Protein AF-A0AA43RKN9-F1 (afdb_monomer_lite)

Foldseek 3Di:
DVVVVVVVVVVCCVPPVVLPQADEDPDFQDPVDFAQQDLSGAFEAQAPVVVVVLLQQKAAPNFRKDKDWPAWDAGDVGIKTWIWIGTPPDPDITIGIYHRNHPGGHPDRGPRIDGNPPPDPPPPPPPPDPPDD

Secondary structure (DSSP, 8-state):
-HHHHHHHHHHHHHH-GGG---B-STT-S-TTS-TTTBTTBPEE-SSHHHHHHHHHHEEETTEEPEEEEEEEEEETTEEEEEEEEE-TT---EEEEEEETT-SS-B-S-STT-EE-TT--TT------PPPP-

Radius of gyration: 16.45 Å; chains: 1; bounding box: 50×41×41 Å

Sequence (133 aa):
SMEEVRKLYEYDRKDHPERYWLIDSDRNTDASKPFGLSEENPVIVTTVAVAYECLNMLTKDGFPVEYERIGSMDGPNGIMDKYKVRVPFDSNEYMIYIDPYGSYNSVDAPEGFELDLFRDFDDEPGYDEKPEE

Structure (mmCIF, N/CA/C/O backbone):
data_AF-A0AA43RKN9-F1
#
_entry.id   AF-A0AA43RKN9-F1
#
loop_
_atom_site.group_PDB
_atom_site.id
_atom_site.type_symbol
_atom_site.label_atom_id
_atom_site.label_alt_id
_atom_site.label_comp_id
_atom_site.label_asym_id
_atom_site.label_entity_id
_atom_site.label_seq_id
_atom_site.pdbx_PDB_ins_code
_atom_site.Cartn_x
_atom_site.Cartn_y
_atom_site.Cartn_z
_atom_site.occupancy
_atom_site.B_iso_or_equiv
_atom_site.auth_seq_id
_atom_site.auth_comp_id
_atom_site.auth_asym_id
_atom_site.auth_atom_id
_atom_site.pdbx_PDB_model_num
ATOM 1 N N . SER A 1 1 ? 3.969 -4.858 25.449 1.00 51.38 1 SER A N 1
ATOM 2 C CA . SER A 1 1 ? 4.206 -3.445 25.070 1.00 51.38 1 SER A CA 1
ATOM 3 C C . SER A 1 1 ? 4.559 -3.374 23.586 1.00 51.38 1 SER A C 1
ATOM 5 O O . SER A 1 1 ? 4.937 -4.399 23.031 1.00 51.38 1 SER A O 1
ATOM 7 N N . MET A 1 2 ? 4.488 -2.203 22.936 1.00 40.22 2 MET A N 1
ATOM 8 C CA . MET A 1 2 ? 4.906 -2.054 21.522 1.00 40.22 2 MET A CA 1
ATOM 9 C C . MET A 1 2 ? 6.356 -2.505 21.271 1.00 40.22 2 MET A C 1
ATOM 11 O O . MET A 1 2 ? 6.699 -2.987 20.197 1.00 40.22 2 MET A O 1
ATOM 15 N N . GLU A 1 3 ? 7.205 -2.413 22.293 1.00 42.12 3 GLU A N 1
ATOM 16 C CA . GLU A 1 3 ? 8.599 -2.851 22.239 1.00 42.12 3 GLU A CA 1
ATOM 17 C C . GLU A 1 3 ? 8.749 -4.383 22.262 1.00 42.12 3 GLU A C 1
ATOM 19 O O . GLU A 1 3 ? 9.652 -4.932 21.636 1.00 42.12 3 GLU A O 1
ATOM 24 N N . GLU A 1 4 ? 7.850 -5.094 22.944 1.00 42.78 4 GLU A N 1
ATOM 25 C CA . GLU A 1 4 ? 7.795 -6.563 22.924 1.00 42.78 4 GLU A CA 1
ATOM 26 C C . GLU A 1 4 ? 7.233 -7.086 21.600 1.00 42.78 4 GLU A C 1
ATOM 28 O O . GLU A 1 4 ? 7.734 -8.077 21.078 1.00 42.78 4 GLU A O 1
ATOM 33 N N . VAL A 1 5 ? 6.258 -6.381 21.020 1.00 44.09 5 VAL A N 1
ATOM 34 C CA . VAL A 1 5 ? 5.682 -6.713 19.707 1.00 44.09 5 VAL A CA 1
ATOM 35 C C . VAL A 1 5 ? 6.735 -6.581 18.606 1.00 44.09 5 VAL A C 1
ATOM 37 O O . VAL A 1 5 ? 6.913 -7.502 17.812 1.00 44.09 5 VAL A O 1
ATOM 40 N N . ARG A 1 6 ? 7.520 -5.495 18.611 1.00 47.97 6 ARG A N 1
ATOM 41 C CA . ARG A 1 6 ? 8.643 -5.317 17.677 1.00 47.97 6 ARG A CA 1
ATOM 42 C C . ARG A 1 6 ? 9.696 -6.418 17.818 1.00 47.97 6 ARG A C 1
ATOM 44 O O . ARG A 1 6 ? 10.188 -6.917 16.814 1.00 47.97 6 ARG A O 1
ATOM 51 N N . LYS A 1 7 ? 10.006 -6.836 19.050 1.00 58.62 7 LYS A N 1
ATOM 52 C CA . LYS A 1 7 ? 10.932 -7.954 19.301 1.00 58.62 7 LYS A CA 1
ATOM 53 C C . LYS A 1 7 ? 10.393 -9.284 18.780 1.00 58.62 7 LYS A C 1
ATOM 55 O O . LYS A 1 7 ? 11.178 -10.069 18.265 1.00 58.62 7 LYS A O 1
ATOM 60 N N . LEU A 1 8 ? 9.087 -9.530 18.896 1.00 49.56 8 LEU A N 1
ATOM 61 C CA . LEU A 1 8 ? 8.444 -10.723 18.340 1.00 49.56 8 LEU A CA 1
ATOM 62 C C . LEU A 1 8 ? 8.464 -10.721 16.810 1.00 49.56 8 LEU A C 1
ATOM 64 O O . LEU A 1 8 ? 8.816 -11.735 16.226 1.00 49.56 8 LEU A O 1
ATOM 68 N N . TYR A 1 9 ? 8.180 -9.586 16.170 1.00 53.28 9 TYR A N 1
ATOM 69 C CA . TYR A 1 9 ? 8.312 -9.448 14.718 1.00 53.28 9 TYR A CA 1
ATOM 70 C C . TYR A 1 9 ? 9.761 -9.653 14.250 1.00 53.28 9 TYR A C 1
ATOM 72 O O . TYR A 1 9 ? 10.020 -10.410 13.321 1.00 53.28 9 TYR A O 1
ATOM 80 N N . GLU A 1 10 ? 10.734 -9.026 14.918 1.00 58.53 10 GLU A N 1
ATOM 81 C CA . GLU A 1 10 ? 12.157 -9.200 14.600 1.00 58.53 10 GLU A CA 1
ATOM 82 C C . GLU A 1 10 ? 12.630 -10.649 14.818 1.00 58.53 10 GLU A C 1
ATOM 84 O O . GLU A 1 10 ? 13.496 -11.126 14.080 1.00 58.53 10 GLU A O 1
ATOM 89 N N . TYR A 1 11 ? 12.058 -11.347 15.803 1.00 65.38 11 TYR A N 1
ATOM 90 C CA . TYR A 1 11 ? 12.294 -12.764 16.080 1.00 65.38 11 TYR A CA 1
ATOM 91 C C . TYR A 1 11 ? 11.691 -13.666 14.994 1.00 65.38 11 TYR A C 1
ATOM 93 O O . TYR A 1 11 ? 12.414 -14.474 14.413 1.00 65.38 11 TYR A O 1
ATOM 101 N N . ASP A 1 12 ? 10.413 -13.482 14.656 1.00 55.03 12 ASP A N 1
ATOM 102 C CA . ASP A 1 12 ? 9.712 -14.307 13.663 1.00 55.03 12 ASP A CA 1
ATOM 103 C C . ASP A 1 12 ? 10.270 -14.076 12.250 1.00 55.03 12 ASP A C 1
ATOM 105 O O . ASP A 1 12 ? 10.512 -15.027 11.514 1.00 55.03 12 ASP A O 1
ATOM 109 N N . ARG A 1 13 ? 10.645 -12.835 11.904 1.00 56.03 13 ARG A N 1
ATOM 110 C CA . ARG A 1 13 ? 11.372 -12.515 10.660 1.00 56.03 13 ARG A CA 1
ATOM 111 C C . ARG A 1 13 ? 12.713 -13.246 10.555 1.00 56.03 13 ARG A C 1
ATOM 113 O O . ARG A 1 13 ? 13.166 -13.555 9.455 1.00 56.03 13 ARG A O 1
ATOM 120 N N . LYS A 1 14 ? 13.394 -13.461 11.683 1.00 63.38 14 LYS A N 1
ATOM 121 C CA . LYS A 1 14 ? 14.714 -14.100 11.722 1.00 63.38 14 LYS A CA 1
ATOM 122 C C . LYS A 1 14 ? 14.617 -15.623 11.641 1.00 63.38 14 LYS A C 1
ATOM 124 O O . LYS A 1 14 ? 15.424 -16.225 10.934 1.00 63.38 14 LYS A O 1
ATOM 129 N N . ASP A 1 15 ? 13.678 -16.216 12.372 1.00 66.12 15 ASP A N 1
ATOM 130 C CA . ASP A 1 15 ? 13.565 -17.671 12.521 1.00 66.12 15 ASP A CA 1
ATOM 131 C C . ASP A 1 15 ? 12.586 -18.306 11.511 1.00 66.12 15 ASP A C 1
ATOM 133 O O . ASP A 1 15 ? 12.738 -19.486 11.193 1.00 66.12 15 ASP A O 1
ATOM 137 N N . HIS A 1 16 ? 11.656 -17.522 10.950 1.00 57.81 16 HIS A N 1
ATOM 138 C CA . HIS A 1 16 ? 10.680 -17.927 9.927 1.00 57.81 16 HIS A CA 1
ATOM 139 C C . HIS A 1 16 ? 10.643 -16.970 8.717 1.00 57.81 16 HIS A C 1
ATOM 141 O O . HIS A 1 16 ? 9.578 -16.464 8.343 1.00 57.81 16 HIS A O 1
ATOM 147 N N . PRO A 1 17 ? 11.790 -16.687 8.068 1.00 50.50 17 PRO A N 1
ATOM 148 C CA . PRO A 1 17 ? 11.866 -15.732 6.960 1.00 50.50 17 PRO A CA 1
ATOM 149 C C . PRO A 1 17 ? 10.977 -16.110 5.764 1.00 50.50 17 PRO A C 1
ATOM 151 O O . PRO A 1 17 ? 10.565 -15.238 5.009 1.00 50.50 17 PRO A O 1
ATOM 154 N N . GLU A 1 18 ? 10.630 -17.387 5.594 1.00 47.16 18 GLU A N 1
ATOM 155 C CA . GLU A 1 18 ? 9.697 -17.877 4.571 1.00 47.16 18 GLU A CA 1
ATOM 156 C C . GLU A 1 18 ? 8.266 -17.342 4.721 1.00 47.16 18 GLU A C 1
ATOM 158 O O . GLU A 1 18 ? 7.506 -17.340 3.751 1.00 47.16 18 GLU A O 1
ATOM 163 N N . ARG A 1 19 ? 7.898 -16.892 5.926 1.00 51.03 19 ARG A N 1
ATOM 164 C CA . ARG A 1 19 ? 6.604 -16.256 6.210 1.00 51.03 19 ARG A CA 1
ATOM 165 C C . ARG A 1 19 ? 6.595 -14.774 5.862 1.00 51.03 19 ARG A C 1
ATOM 167 O O . ARG A 1 19 ? 5.529 -14.191 5.717 1.00 51.03 19 ARG A O 1
ATOM 174 N N . TYR A 1 20 ? 7.769 -14.173 5.687 1.00 50.59 20 TYR A N 1
ATOM 175 C CA . TYR A 1 20 ? 7.924 -12.741 5.481 1.00 50.59 20 TYR A CA 1
ATOM 176 C C . TYR A 1 20 ? 8.550 -12.479 4.114 1.00 50.59 20 TYR A C 1
ATOM 178 O O . TYR A 1 20 ? 9.763 -12.466 3.933 1.00 50.59 20 TYR A O 1
ATOM 186 N N . TRP A 1 21 ? 7.686 -12.243 3.128 1.00 49.59 21 TRP A N 1
ATOM 187 C CA . TRP A 1 21 ? 8.054 -12.008 1.727 1.00 49.59 21 TRP A CA 1
ATOM 188 C C . TRP A 1 21 ? 8.515 -10.565 1.454 1.00 49.59 21 TRP A C 1
ATOM 190 O O . TRP A 1 21 ? 8.627 -10.157 0.298 1.00 49.59 21 TRP A O 1
ATOM 200 N N . LEU A 1 22 ? 8.755 -9.773 2.498 1.00 46.25 22 LEU A N 1
ATOM 201 C CA . LEU A 1 22 ? 8.878 -8.322 2.431 1.00 46.25 22 LEU A CA 1
ATOM 202 C C . LEU A 1 22 ? 10.349 -7.903 2.652 1.00 46.25 22 LEU A C 1
ATOM 204 O O . LEU A 1 22 ? 10.983 -8.278 3.638 1.00 46.25 22 LEU A O 1
ATOM 208 N N . ILE A 1 23 ? 10.903 -7.163 1.690 1.00 44.72 23 ILE A N 1
ATOM 209 C CA . ILE A 1 23 ? 12.293 -6.691 1.605 1.00 44.72 23 ILE A CA 1
ATOM 210 C C . ILE A 1 23 ? 12.359 -5.210 2.022 1.00 44.72 23 ILE A C 1
ATOM 212 O O . ILE A 1 23 ? 11.459 -4.427 1.736 1.00 44.72 23 ILE A O 1
ATOM 216 N N . ASP A 1 24 ? 13.457 -4.868 2.698 1.00 45.88 24 ASP A N 1
ATOM 217 C CA . ASP A 1 24 ? 13.796 -3.584 3.331 1.00 45.88 24 ASP A CA 1
ATOM 218 C C . ASP A 1 24 ? 13.514 -2.305 2.506 1.00 45.88 24 ASP A C 1
ATOM 220 O O . ASP A 1 24 ? 13.630 -2.285 1.276 1.00 45.88 24 ASP A O 1
ATOM 224 N N . SER A 1 25 ? 13.224 -1.221 3.231 1.00 48.66 25 SER A N 1
ATOM 225 C CA . SER A 1 25 ? 12.668 0.078 2.808 1.00 48.66 25 SER A CA 1
ATOM 226 C C . SER A 1 25 ? 13.630 1.026 2.075 1.00 48.66 25 SER A C 1
ATOM 228 O O . SER A 1 25 ? 13.248 2.124 1.670 1.00 48.66 25 SER A O 1
ATOM 230 N N . ASP A 1 26 ? 14.889 0.634 1.867 1.00 50.19 26 ASP A N 1
ATOM 231 C CA . ASP A 1 26 ? 15.945 1.481 1.275 1.00 50.19 26 ASP A CA 1
ATOM 232 C C . ASP A 1 26 ? 15.780 1.742 -0.241 1.00 50.19 26 ASP A C 1
ATOM 234 O O . ASP A 1 26 ? 16.710 2.175 -0.927 1.00 50.19 26 ASP A O 1
ATOM 238 N N . ARG A 1 27 ? 14.603 1.460 -0.805 1.00 56.66 27 ARG A N 1
ATOM 239 C CA . ARG A 1 27 ? 14.345 1.470 -2.253 1.00 56.66 27 ARG A CA 1
ATOM 240 C C . ARG A 1 27 ? 13.188 2.377 -2.682 1.00 56.66 27 ARG A C 1
ATOM 242 O O . ARG A 1 27 ? 12.668 2.217 -3.782 1.00 56.66 27 ARG A O 1
ATOM 249 N N . ASN A 1 28 ? 12.810 3.347 -1.853 1.00 63.94 28 ASN A N 1
ATOM 250 C CA . ASN A 1 28 ? 11.856 4.392 -2.237 1.00 63.94 28 ASN A CA 1
ATOM 251 C C . ASN A 1 28 ? 12.306 5.086 -3.532 1.00 63.94 28 ASN A C 1
ATOM 253 O O . ASN A 1 28 ? 13.450 5.538 -3.627 1.00 63.94 28 ASN A O 1
ATOM 257 N N . THR A 1 29 ? 11.420 5.172 -4.527 1.00 68.81 29 THR A N 1
ATOM 258 C CA . THR A 1 29 ? 11.741 5.788 -5.827 1.00 68.81 29 THR A CA 1
ATOM 259 C C . THR A 1 29 ? 12.002 7.283 -5.696 1.00 68.81 29 THR A C 1
ATOM 261 O O . THR A 1 29 ? 12.945 7.786 -6.306 1.00 68.81 29 THR A O 1
ATOM 264 N N . ASP A 1 30 ? 11.228 7.981 -4.859 1.00 81.25 30 ASP A N 1
ATOM 265 C CA . ASP A 1 30 ? 11.483 9.372 -4.478 1.00 81.25 30 ASP A CA 1
ATOM 266 C C . ASP A 1 30 ? 11.170 9.589 -2.992 1.00 81.25 30 ASP A C 1
ATOM 268 O O . ASP A 1 30 ? 10.045 9.897 -2.599 1.00 81.25 30 ASP A O 1
ATOM 272 N N . ALA A 1 31 ?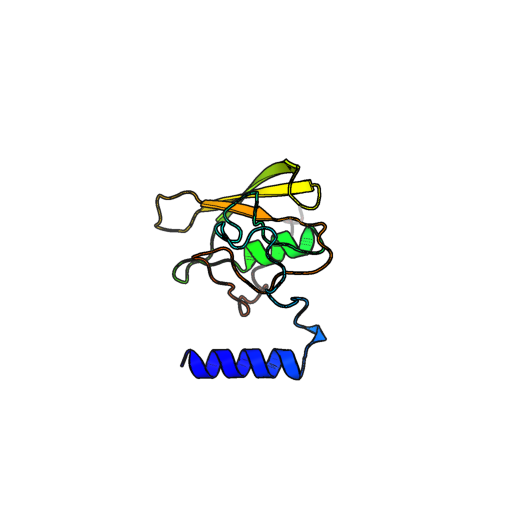 12.198 9.470 -2.150 1.00 79.25 31 ALA A N 1
ATOM 273 C CA . ALA A 1 31 ? 12.086 9.661 -0.704 1.00 79.25 31 ALA A CA 1
ATOM 274 C C . ALA A 1 31 ? 11.685 11.092 -0.279 1.00 79.25 31 ALA A C 1
ATOM 276 O O . ALA A 1 31 ? 11.429 11.319 0.902 1.00 79.25 31 ALA A O 1
ATOM 277 N N . SER A 1 32 ? 11.634 12.067 -1.199 1.00 85.25 32 SER A N 1
ATOM 278 C CA . SER A 1 32 ? 11.106 13.408 -0.906 1.00 85.25 32 SER A CA 1
ATOM 279 C C . SER A 1 32 ? 9.576 13.479 -0.940 1.00 85.25 32 SER A C 1
ATOM 281 O O . SER A 1 32 ? 8.998 14.493 -0.534 1.00 85.25 32 SER A O 1
ATOM 283 N N . LYS A 1 33 ? 8.915 12.423 -1.428 1.00 90.69 33 LYS A N 1
ATOM 284 C CA . LYS A 1 33 ? 7.463 12.348 -1.586 1.00 90.69 33 LYS A CA 1
ATOM 285 C C . LYS A 1 33 ? 6.847 11.374 -0.583 1.00 90.69 33 LYS A C 1
ATOM 287 O O . LYS A 1 33 ? 7.487 10.376 -0.247 1.00 90.69 33 LYS A O 1
ATOM 292 N N . PRO A 1 34 ? 5.595 11.618 -0.152 1.00 91.88 34 PRO A N 1
ATOM 293 C CA . PRO A 1 34 ? 4.915 10.738 0.789 1.00 91.88 34 PRO A CA 1
ATOM 294 C C . PRO A 1 34 ? 4.831 9.303 0.272 1.00 91.88 34 PRO A C 1
ATOM 296 O O . PRO A 1 34 ? 4.294 9.059 -0.814 1.00 91.88 34 PRO A O 1
ATOM 299 N N . PHE A 1 35 ? 5.376 8.363 1.041 1.00 92.38 35 PHE A N 1
ATOM 300 C CA . PHE A 1 35 ? 5.463 6.963 0.634 1.00 92.38 35 PHE A CA 1
ATOM 301 C C . PHE A 1 35 ? 4.072 6.335 0.515 1.00 92.38 35 PHE A C 1
ATOM 303 O O . PHE A 1 35 ? 3.219 6.506 1.386 1.00 9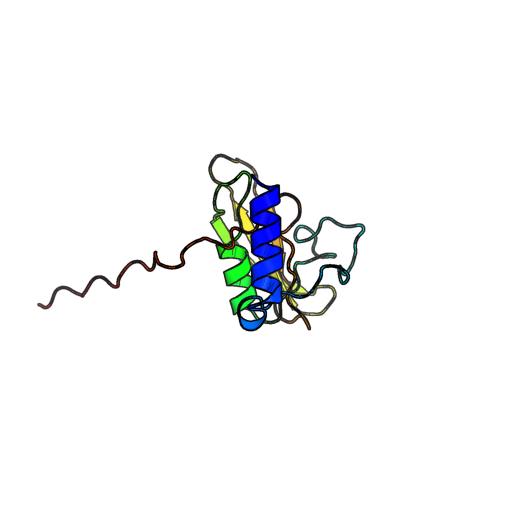2.38 35 PHE A O 1
ATOM 310 N N . GLY A 1 36 ? 3.817 5.647 -0.594 1.00 93.12 36 GLY A N 1
ATOM 311 C CA . GLY A 1 36 ? 2.535 5.033 -0.929 1.00 93.12 36 GLY A CA 1
ATOM 312 C C . GLY A 1 36 ? 1.405 6.018 -1.243 1.00 93.12 36 GLY A C 1
ATOM 313 O O . GLY A 1 36 ? 0.399 5.595 -1.801 1.00 93.12 36 GLY A O 1
ATOM 314 N N . LEU A 1 37 ? 1.554 7.315 -0.946 1.00 94.88 37 LEU A N 1
ATOM 315 C CA . LEU A 1 37 ? 0.535 8.355 -1.163 1.00 94.88 37 LEU A CA 1
ATOM 316 C C . LEU A 1 37 ? 0.850 9.291 -2.340 1.00 94.88 37 LEU A C 1
ATOM 318 O O . LEU A 1 37 ? 0.063 10.189 -2.650 1.00 94.88 37 LEU A O 1
ATOM 322 N N . SER A 1 38 ? 1.986 9.084 -3.009 1.00 94.25 38 SER A N 1
ATOM 323 C CA . SER A 1 38 ? 2.376 9.781 -4.234 1.00 94.25 38 SER A CA 1
ATOM 324 C C . SER A 1 38 ? 2.648 8.791 -5.361 1.00 94.25 38 SER A C 1
ATOM 326 O O . SER A 1 38 ? 3.235 7.734 -5.143 1.00 94.25 38 SER A O 1
ATOM 328 N N . GLU A 1 39 ? 2.296 9.180 -6.584 1.00 94.00 39 GLU A N 1
ATOM 329 C CA . GLU A 1 39 ? 2.633 8.444 -7.807 1.00 94.00 39 GLU A CA 1
ATOM 330 C C . GLU A 1 39 ? 4.152 8.317 -8.024 1.00 94.00 39 GLU A C 1
ATOM 332 O O . GLU A 1 39 ? 4.623 7.366 -8.638 1.00 94.00 39 GLU A O 1
ATOM 337 N N . GLU A 1 40 ? 4.930 9.258 -7.487 1.00 92.81 40 GLU A N 1
ATOM 338 C CA . GLU A 1 40 ? 6.396 9.286 -7.578 1.00 92.81 40 GLU A CA 1
ATOM 339 C C . GLU A 1 40 ? 7.069 8.380 -6.528 1.00 92.81 40 GLU A C 1
ATOM 341 O O . GLU A 1 40 ? 8.245 8.036 -6.660 1.00 92.81 40 GLU A O 1
ATOM 346 N N . ASN A 1 41 ? 6.330 7.974 -5.490 1.00 92.75 41 ASN A N 1
ATOM 347 C CA . ASN A 1 41 ? 6.828 7.122 -4.411 1.00 92.75 41 ASN A CA 1
ATOM 348 C C . ASN A 1 41 ? 5.791 6.051 -4.021 1.00 92.75 41 ASN A C 1
ATOM 350 O O . ASN A 1 41 ? 5.289 6.077 -2.895 1.00 92.75 41 ASN A O 1
ATOM 354 N N . PRO A 1 42 ? 5.409 5.151 -4.952 1.00 94.25 42 PRO A N 1
ATOM 355 C CA . PRO A 1 42 ? 4.396 4.134 -4.701 1.00 94.25 42 PRO A CA 1
ATOM 356 C C . PRO A 1 42 ? 4.916 3.037 -3.766 1.00 94.25 42 PRO A C 1
ATOM 358 O O . PRO A 1 42 ? 6.121 2.845 -3.597 1.00 94.25 42 PRO A O 1
ATOM 361 N N . VAL A 1 43 ? 3.995 2.248 -3.216 1.00 92.50 43 VAL A N 1
ATOM 362 C CA . VAL A 1 43 ? 4.346 0.970 -2.588 1.00 92.50 43 VAL A CA 1
ATOM 363 C C . VAL A 1 43 ? 4.769 0.002 -3.684 1.00 92.50 43 VAL A C 1
ATOM 365 O O . VAL A 1 43 ? 4.024 -0.220 -4.632 1.00 92.50 43 VAL A O 1
ATOM 368 N N . ILE A 1 44 ? 5.950 -0.591 -3.563 1.00 90.19 44 ILE A N 1
ATOM 369 C CA . ILE A 1 44 ? 6.470 -1.520 -4.570 1.00 90.19 44 ILE A CA 1
ATOM 370 C C . ILE A 1 44 ? 6.239 -2.950 -4.089 1.00 90.19 44 ILE A C 1
ATOM 372 O O . ILE A 1 44 ? 6.654 -3.306 -2.988 1.00 90.19 44 ILE A O 1
ATOM 376 N N . VAL A 1 45 ? 5.567 -3.763 -4.903 1.00 88.81 45 VAL A N 1
ATOM 377 C CA . VAL A 1 45 ? 5.342 -5.194 -4.674 1.00 88.81 45 VAL A CA 1
ATOM 378 C C . VAL A 1 45 ? 5.551 -5.991 -5.958 1.00 88.81 45 VAL A C 1
ATOM 380 O O . VAL A 1 45 ? 5.529 -5.463 -7.061 1.00 88.81 45 VAL A O 1
ATOM 383 N N . THR A 1 46 ? 5.782 -7.287 -5.815 1.00 86.12 46 THR A N 1
ATOM 384 C CA . THR A 1 46 ? 6.187 -8.187 -6.906 1.00 86.12 46 THR A CA 1
ATOM 385 C C . THR A 1 46 ? 5.019 -8.749 -7.704 1.00 86.12 46 THR A C 1
ATOM 387 O O . THR A 1 46 ? 5.224 -9.255 -8.808 1.00 86.12 46 THR A O 1
ATOM 390 N N . THR A 1 47 ? 3.807 -8.718 -7.141 1.00 85.69 47 THR A N 1
ATOM 391 C CA . THR A 1 47 ? 2.606 -9.220 -7.811 1.00 85.69 47 THR A CA 1
ATOM 392 C C . THR A 1 47 ? 1.362 -8.427 -7.423 1.00 85.69 47 THR A C 1
ATOM 394 O O . THR A 1 47 ? 1.268 -7.857 -6.336 1.00 85.69 47 THR A O 1
ATOM 397 N N . VAL A 1 48 ? 0.344 -8.491 -8.283 1.00 89.56 48 VAL A N 1
ATOM 398 C CA . VAL A 1 48 ? -0.996 -7.950 -8.004 1.00 89.56 48 VAL A CA 1
ATOM 399 C C . VAL A 1 48 ? -1.633 -8.608 -6.771 1.00 89.56 48 VAL A C 1
ATOM 401 O O . VAL A 1 48 ? -2.324 -7.937 -6.015 1.00 89.56 48 VAL A O 1
ATOM 404 N N . ALA A 1 49 ? -1.381 -9.898 -6.526 1.00 87.00 49 ALA A N 1
ATOM 405 C CA . ALA A 1 49 ? -1.892 -10.582 -5.336 1.00 87.00 49 ALA A CA 1
ATOM 406 C C . ALA A 1 49 ? -1.324 -9.968 -4.046 1.00 87.00 49 ALA A C 1
ATOM 408 O O . ALA A 1 49 ? -2.085 -9.614 -3.151 1.00 87.00 49 ALA A O 1
ATOM 409 N N . VAL A 1 50 ? -0.009 -9.728 -4.005 1.00 85.75 50 VAL A N 1
ATOM 410 C CA . VAL A 1 50 ? 0.655 -9.084 -2.858 1.00 85.75 50 VAL A CA 1
ATOM 411 C C . VAL A 1 50 ? 0.174 -7.639 -2.670 1.00 85.75 50 VAL A C 1
ATOM 413 O O . VAL A 1 50 ? 0.078 -7.161 -1.542 1.00 85.75 50 VAL A O 1
ATOM 416 N N . ALA A 1 51 ? -0.191 -6.939 -3.750 1.00 89.56 51 ALA A N 1
ATOM 417 C CA . ALA A 1 51 ? -0.812 -5.617 -3.642 1.00 89.56 51 ALA A CA 1
ATOM 418 C C . ALA A 1 51 ? -2.142 -5.674 -2.870 1.00 89.56 51 ALA A C 1
ATOM 420 O O . ALA A 1 51 ? -2.377 -4.845 -1.992 1.00 89.56 51 ALA A O 1
ATOM 421 N N . TYR A 1 52 ? -2.989 -6.666 -3.160 1.00 89.75 52 TYR A N 1
ATOM 422 C CA . TYR A 1 52 ? -4.245 -6.865 -2.433 1.00 89.75 52 TYR A CA 1
ATOM 423 C C . TYR A 1 52 ? -4.027 -7.317 -0.990 1.00 89.75 52 TYR A C 1
ATOM 425 O O . TYR A 1 52 ? -4.715 -6.826 -0.100 1.00 89.75 52 TYR A O 1
ATOM 433 N N . GLU A 1 53 ? -3.057 -8.194 -0.732 1.00 88.06 53 GLU A N 1
ATOM 434 C CA . GLU A 1 53 ? -2.685 -8.584 0.634 1.00 88.06 53 GLU A CA 1
ATOM 435 C C . GLU A 1 53 ? -2.249 -7.367 1.460 1.00 88.06 53 GLU A C 1
ATOM 437 O O . GLU A 1 53 ? -2.743 -7.171 2.569 1.00 88.06 53 GLU A O 1
ATOM 442 N N . CYS A 1 54 ? -1.403 -6.498 0.896 1.00 88.19 54 CYS A N 1
ATOM 443 C CA . CYS A 1 54 ? -0.985 -5.247 1.532 1.00 88.19 54 CYS A CA 1
ATOM 444 C C . CYS A 1 54 ? -2.185 -4.357 1.888 1.00 88.19 54 CYS A C 1
ATOM 446 O O . CYS A 1 54 ? -2.299 -3.895 3.021 1.00 88.19 54 CYS A O 1
ATOM 448 N N . LEU A 1 55 ? -3.122 -4.173 0.953 1.00 91.44 55 LEU A N 1
ATOM 449 C CA . LEU A 1 55 ? -4.338 -3.388 1.187 1.00 91.44 55 LEU A CA 1
ATOM 450 C C . LEU A 1 55 ? -5.264 -4.021 2.240 1.00 91.44 55 LEU A C 1
ATOM 452 O O . LEU A 1 55 ? -5.860 -3.298 3.032 1.00 91.44 55 LEU A O 1
ATOM 456 N N . ASN A 1 56 ? -5.366 -5.352 2.284 1.00 89.75 56 ASN A N 1
ATOM 457 C CA . ASN A 1 56 ? -6.186 -6.080 3.262 1.00 89.75 56 ASN A CA 1
ATOM 458 C C . ASN A 1 56 ? -5.627 -6.005 4.691 1.00 89.75 56 ASN A C 1
ATOM 460 O O . ASN A 1 56 ? -6.398 -6.008 5.657 1.00 89.75 56 ASN A O 1
ATOM 464 N N . MET A 1 57 ? -4.301 -5.932 4.822 1.00 88.44 57 MET A N 1
ATOM 465 C CA . MET A 1 57 ? -3.609 -5.725 6.097 1.00 88.44 57 MET A CA 1
ATOM 466 C C . MET A 1 57 ? -3.574 -4.252 6.512 1.00 88.44 57 MET A C 1
ATOM 468 O O . MET A 1 57 ? -3.166 -3.940 7.629 1.00 88.44 57 MET A O 1
ATOM 472 N N . LEU A 1 58 ? -3.964 -3.329 5.631 1.00 90.56 58 LEU A N 1
ATOM 473 C CA . LEU A 1 58 ? -3.811 -1.912 5.898 1.00 90.56 58 LEU A CA 1
ATOM 474 C C . LEU A 1 58 ? -4.825 -1.430 6.938 1.00 90.56 58 LEU A C 1
ATOM 476 O O . LEU A 1 58 ? -6.037 -1.636 6.827 1.00 90.56 58 LEU A O 1
ATOM 480 N N . THR A 1 59 ? -4.310 -0.723 7.934 1.00 90.38 59 THR A N 1
ATOM 481 C CA . THR A 1 59 ? -5.093 -0.069 8.975 1.00 90.38 59 THR A CA 1
ATOM 482 C C . THR A 1 59 ? -4.681 1.392 9.107 1.00 90.38 59 THR A C 1
ATOM 484 O O . THR A 1 59 ? -3.584 1.796 8.712 1.00 90.38 59 THR A O 1
ATOM 487 N N . LYS A 1 60 ? -5.572 2.209 9.658 1.00 88.31 60 LYS A N 1
ATOM 488 C CA . LYS A 1 60 ? -5.272 3.575 10.083 1.00 88.31 60 LYS A CA 1
ATOM 489 C C . LYS A 1 60 ? -5.897 3.807 11.446 1.00 88.31 60 LYS A C 1
ATOM 491 O O . LYS A 1 60 ? -7.065 3.478 11.643 1.00 88.31 60 LYS A O 1
ATOM 496 N N . ASP A 1 61 ? -5.114 4.334 12.383 1.00 85.62 61 ASP A N 1
ATOM 497 C CA . ASP A 1 61 ? -5.541 4.555 13.769 1.00 85.62 61 ASP A CA 1
ATOM 498 C C . ASP A 1 61 ? -6.115 3.277 14.430 1.00 85.62 61 ASP A C 1
ATOM 500 O O . ASP A 1 61 ? -7.019 3.339 15.263 1.00 85.62 61 ASP A O 1
ATOM 504 N N . GLY A 1 62 ? -5.602 2.104 14.032 1.00 82.62 62 GLY A N 1
ATOM 505 C CA . GLY A 1 62 ? -6.057 0.788 14.494 1.00 82.62 62 GLY A CA 1
ATOM 506 C C . GLY A 1 62 ? -7.343 0.262 13.843 1.00 82.62 62 GLY A C 1
ATOM 507 O O . GLY A 1 62 ? -7.826 -0.795 14.244 1.00 82.62 62 GLY A O 1
ATOM 508 N N . PHE A 1 63 ? -7.908 0.961 12.853 1.00 85.00 63 PHE A N 1
ATOM 509 C CA . PHE A 1 63 ? -9.100 0.520 12.126 1.00 85.00 63 PHE A CA 1
ATOM 510 C C . PHE A 1 63 ? -8.746 0.007 10.725 1.00 85.00 63 PHE A C 1
ATOM 512 O O . PHE A 1 63 ? -7.984 0.671 10.016 1.00 85.00 63 PHE A O 1
ATOM 519 N N . PRO A 1 64 ? -9.308 -1.137 10.289 1.00 89.50 64 PRO A N 1
ATOM 520 C CA . PRO A 1 64 ? -9.114 -1.638 8.936 1.00 89.50 64 PRO A CA 1
ATOM 521 C C . PRO A 1 64 ? -9.717 -0.678 7.918 1.00 89.50 64 PRO A C 1
ATOM 523 O O . PRO A 1 64 ? -10.767 -0.072 8.151 1.00 89.50 64 PRO A O 1
ATOM 526 N N . VAL A 1 65 ? -9.042 -0.548 6.783 1.00 90.69 65 VAL A N 1
ATOM 527 C CA . VAL A 1 65 ? -9.480 0.338 5.708 1.00 90.69 65 VAL A CA 1
ATOM 528 C C . VAL A 1 65 ? -10.387 -0.389 4.719 1.00 90.69 65 VAL A C 1
ATOM 530 O O . VAL A 1 65 ? -10.295 -1.601 4.529 1.00 90.69 65 VAL A O 1
ATOM 533 N N . GLU A 1 66 ? -11.226 0.373 4.029 1.00 94.19 66 GLU A N 1
ATOM 534 C CA . GLU A 1 66 ? -11.887 -0.060 2.801 1.00 94.19 66 GLU A CA 1
ATOM 535 C C . GLU A 1 66 ? -11.142 0.519 1.602 1.00 94.19 66 GLU A C 1
ATOM 537 O O . GLU A 1 66 ? -10.669 1.658 1.648 1.00 94.19 66 GLU A O 1
ATOM 542 N N . TYR A 1 67 ? -11.062 -0.226 0.501 1.00 95.94 67 TYR A N 1
ATOM 543 C CA . TYR A 1 67 ? -10.389 0.252 -0.700 1.00 95.94 67 TYR A CA 1
ATOM 544 C C . TYR A 1 67 ? -11.137 -0.095 -1.986 1.00 95.94 67 TYR A C 1
ATOM 546 O O . TYR A 1 67 ? -11.818 -1.110 -2.103 1.00 95.94 67 TYR A O 1
ATOM 554 N N . GLU A 1 68 ? -10.976 0.769 -2.983 1.00 96.56 68 GLU A N 1
ATOM 555 C CA . GLU A 1 68 ? -11.540 0.632 -4.320 1.00 96.56 68 GLU A CA 1
ATOM 556 C C . GLU A 1 68 ? -10.446 0.916 -5.350 1.00 96.56 68 GLU A C 1
ATOM 558 O O . GLU A 1 68 ? -9.810 1.975 -5.329 1.00 96.56 68 GLU A O 1
ATOM 563 N N . ARG A 1 69 ? -10.218 -0.016 -6.278 1.00 96.88 69 ARG A N 1
ATOM 564 C CA . ARG A 1 69 ? -9.267 0.194 -7.373 1.00 96.88 69 ARG A CA 1
ATOM 565 C C . ARG A 1 69 ? -9.864 1.151 -8.400 1.00 96.88 69 ARG A C 1
ATOM 567 O O . ARG A 1 69 ? -10.860 0.834 -9.041 1.00 96.88 69 ARG A O 1
ATOM 574 N N . ILE A 1 70 ? -9.211 2.290 -8.597 1.00 97.25 70 ILE A N 1
ATOM 575 C CA . ILE A 1 70 ? -9.643 3.331 -9.538 1.00 97.25 70 ILE A CA 1
ATOM 576 C C . ILE A 1 70 ? -9.147 3.039 -10.958 1.00 9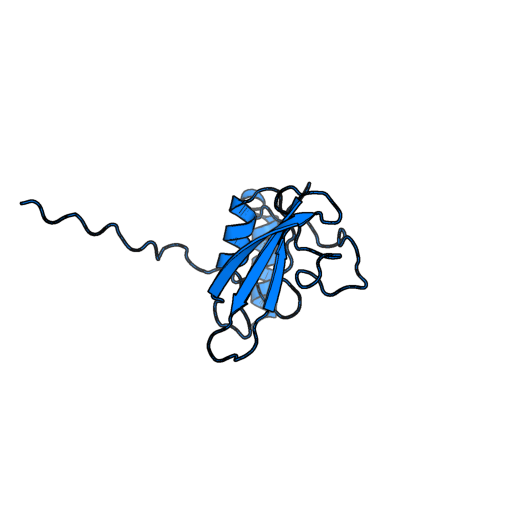7.25 70 ILE A C 1
ATOM 578 O O . ILE A 1 70 ? -9.827 3.356 -11.932 1.00 97.25 70 ILE A O 1
ATOM 582 N N . GLY A 1 71 ? -7.975 2.418 -11.093 1.00 95.69 71 GLY A N 1
ATOM 583 C CA . GLY A 1 71 ? -7.411 2.058 -12.390 1.00 95.69 71 GLY A CA 1
ATOM 584 C C . GLY A 1 71 ? -5.906 1.841 -12.334 1.00 95.69 71 GLY A C 1
ATOM 585 O O . GLY A 1 71 ? -5.320 1.795 -11.254 1.00 95.69 71 GLY A O 1
ATOM 586 N N . SER A 1 72 ? -5.307 1.734 -13.516 1.00 96.62 72 SER A N 1
ATOM 587 C CA . SER A 1 72 ? -3.856 1.673 -13.703 1.00 96.62 72 SER A CA 1
ATOM 588 C C . SER A 1 72 ? -3.354 2.916 -14.421 1.00 96.62 72 SER A C 1
ATOM 590 O O . SER A 1 72 ? -4.091 3.525 -15.200 1.00 96.62 72 SER A O 1
ATOM 592 N N . MET A 1 73 ? -2.094 3.261 -14.192 1.00 95.75 73 MET A N 1
ATOM 593 C CA . MET A 1 73 ? -1.403 4.369 -14.842 1.00 95.75 73 MET A CA 1
ATOM 594 C C . MET A 1 73 ? 0.094 4.084 -14.981 1.00 95.75 73 MET A C 1
ATOM 596 O O . MET A 1 73 ? 0.614 3.154 -14.367 1.00 95.75 73 MET A O 1
ATOM 600 N N . ASP A 1 74 ? 0.784 4.892 -15.782 1.00 94.56 74 ASP A N 1
ATOM 601 C CA . ASP A 1 74 ? 2.243 4.865 -15.860 1.00 94.56 74 ASP A CA 1
ATOM 602 C C . ASP A 1 74 ? 2.851 5.462 -14.585 1.00 94.56 74 ASP A C 1
ATOM 604 O O . ASP A 1 74 ? 2.442 6.534 -14.137 1.00 94.56 74 ASP A O 1
ATOM 608 N N . GLY A 1 75 ? 3.832 4.768 -14.017 1.00 88.88 75 GLY A N 1
ATOM 609 C CA . GLY A 1 75 ? 4.584 5.156 -12.831 1.00 88.88 75 GLY A CA 1
ATOM 610 C C . GLY A 1 75 ? 6.096 4.976 -12.999 1.00 88.88 75 GLY A C 1
ATOM 611 O O . GLY A 1 75 ? 6.570 4.598 -14.074 1.00 88.88 75 GLY A O 1
ATOM 612 N N . PRO A 1 76 ? 6.880 5.237 -11.938 1.00 86.00 76 PRO A N 1
ATOM 613 C CA . PRO A 1 76 ? 8.342 5.309 -12.010 1.00 86.00 76 PRO A CA 1
ATOM 614 C C . PRO A 1 76 ? 9.032 4.037 -12.524 1.00 86.00 76 PRO A C 1
ATOM 616 O O . PRO A 1 76 ? 10.061 4.133 -13.191 1.00 86.00 76 PRO A O 1
ATOM 619 N N . ASN A 1 77 ? 8.464 2.858 -12.251 1.00 83.44 77 ASN A N 1
ATOM 620 C CA . ASN A 1 77 ? 9.041 1.568 -12.654 1.00 83.44 77 ASN A CA 1
ATOM 621 C C . ASN A 1 77 ? 8.196 0.813 -13.696 1.00 83.44 77 ASN A C 1
ATOM 623 O O . ASN A 1 77 ? 8.479 -0.348 -13.989 1.00 83.44 77 ASN A O 1
ATOM 627 N N . GLY A 1 78 ? 7.165 1.445 -14.262 1.00 88.56 78 GLY A N 1
ATOM 628 C CA . GLY A 1 78 ? 6.219 0.797 -15.170 1.00 88.56 78 GLY A CA 1
ATOM 629 C C . GLY A 1 78 ? 4.772 1.044 -14.763 1.00 88.56 78 GLY A C 1
ATOM 630 O O . GLY A 1 78 ? 4.450 2.090 -14.210 1.00 88.56 78 GLY A O 1
ATOM 631 N N . ILE A 1 79 ? 3.888 0.096 -15.067 1.00 93.44 79 ILE A N 1
ATOM 632 C CA . ILE A 1 79 ? 2.466 0.220 -14.735 1.00 93.44 79 ILE A CA 1
ATOM 633 C C . ILE A 1 79 ? 2.276 0.115 -13.224 1.00 93.44 79 ILE A C 1
ATOM 635 O O . ILE A 1 79 ? 2.690 -0.868 -12.619 1.00 93.44 79 ILE A O 1
ATOM 639 N N . MET A 1 80 ? 1.576 1.085 -12.645 1.00 94.88 80 MET A N 1
ATOM 640 C CA . MET A 1 80 ? 1.118 1.051 -11.261 1.00 94.88 80 MET A CA 1
ATOM 641 C C . MET A 1 80 ? -0.399 1.155 -11.183 1.00 94.88 80 MET A C 1
ATOM 643 O O . MET A 1 80 ? -1.063 1.673 -12.084 1.00 94.88 80 MET A O 1
ATOM 647 N N . ASP A 1 81 ? -0.940 0.695 -10.068 1.00 97.12 81 ASP A N 1
ATOM 648 C CA . ASP A 1 81 ? -2.351 0.751 -9.747 1.00 97.12 81 ASP A CA 1
ATOM 649 C C . ASP A 1 81 ? -2.638 1.836 -8.715 1.00 97.12 81 ASP A C 1
ATOM 651 O O . ASP A 1 81 ? -1.865 2.084 -7.787 1.00 97.12 81 ASP A O 1
ATOM 655 N N . LYS A 1 82 ? -3.796 2.472 -8.882 1.00 97.69 82 LYS A N 1
ATOM 656 C CA . LYS A 1 82 ? -4.297 3.519 -8.002 1.00 97.69 82 LYS A CA 1
ATOM 657 C C . LYS A 1 82 ? -5.523 3.029 -7.253 1.00 97.69 82 LYS A C 1
ATOM 659 O O . LYS A 1 82 ? -6.512 2.612 -7.864 1.00 97.69 82 LYS A O 1
ATOM 664 N N . TYR A 1 83 ? -5.480 3.168 -5.938 1.00 97.94 83 TYR A N 1
ATOM 665 C CA . TYR A 1 83 ? -6.539 2.776 -5.024 1.00 97.94 83 TYR A CA 1
ATOM 666 C C . TYR A 1 83 ? -7.045 3.994 -4.276 1.00 97.94 83 TYR A C 1
ATOM 668 O O . TYR A 1 83 ? -6.271 4.809 -3.778 1.00 97.94 83 TYR A O 1
ATOM 676 N N . LYS A 1 84 ? -8.362 4.112 -4.187 1.00 97.81 84 LYS A N 1
ATOM 677 C CA . LYS A 1 84 ? -9.009 5.007 -3.245 1.00 97.81 84 LYS A CA 1
ATOM 678 C C . LYS A 1 84 ? -9.221 4.240 -1.951 1.00 97.81 84 LYS A C 1
ATOM 680 O O . LYS A 1 84 ? -9.812 3.167 -1.986 1.00 97.81 84 LYS A O 1
ATOM 685 N N . VAL A 1 85 ? -8.771 4.800 -0.838 1.00 96.56 85 VAL A N 1
ATOM 686 C CA . VAL A 1 85 ? -8.832 4.186 0.487 1.00 96.56 85 VAL A CA 1
ATOM 687 C C . VAL A 1 85 ? -9.653 5.056 1.428 1.00 96.56 85 VAL A C 1
ATOM 689 O O . VAL A 1 85 ? -9.498 6.280 1.456 1.00 96.56 85 VAL A O 1
ATOM 692 N N . ARG A 1 86 ? -10.550 4.417 2.176 1.00 94.31 86 ARG A N 1
ATOM 693 C CA . ARG A 1 86 ? -11.450 5.036 3.150 1.00 94.31 86 ARG A CA 1
ATOM 694 C C . ARG A 1 86 ? -11.244 4.383 4.504 1.00 94.31 86 ARG A C 1
ATOM 696 O O . ARG A 1 86 ? -11.085 3.169 4.597 1.00 94.31 86 ARG A O 1
ATOM 703 N N . VAL A 1 87 ? -11.256 5.197 5.546 1.00 89.56 87 VAL A N 1
ATOM 704 C CA . VAL A 1 87 ? -11.064 4.745 6.923 1.00 89.56 87 VAL A CA 1
ATOM 705 C C . VAL A 1 87 ? -12.389 4.940 7.652 1.00 89.56 87 VAL A C 1
ATOM 707 O O . VAL A 1 87 ? -12.988 6.012 7.528 1.00 89.56 87 VAL A O 1
ATOM 710 N N . PRO A 1 88 ? -12.885 3.939 8.396 1.00 82.69 88 PRO A N 1
ATOM 711 C CA . PRO A 1 88 ? -14.086 4.102 9.199 1.00 82.69 88 PRO A CA 1
ATOM 712 C C . PRO A 1 88 ? -13.974 5.329 10.111 1.00 82.69 88 PRO A C 1
ATOM 714 O O . PRO A 1 88 ? -12.952 5.537 10.756 1.00 82.69 88 PRO A O 1
ATOM 717 N N . PHE A 1 89 ? -15.036 6.134 10.178 1.00 81.94 89 PHE A N 1
ATOM 718 C CA . PHE A 1 89 ? -15.108 7.359 10.993 1.00 81.94 89 PHE A CA 1
ATOM 719 C C . PHE A 1 89 ? -14.186 8.512 10.561 1.00 81.94 89 PHE A C 1
ATOM 721 O O . PHE A 1 89 ? -14.234 9.574 11.184 1.00 81.94 89 PHE A O 1
ATOM 728 N N . ASP A 1 90 ? -13.436 8.357 9.468 1.00 84.25 90 ASP A N 1
ATOM 729 C CA . ASP A 1 90 ? -12.742 9.449 8.796 1.00 84.25 90 ASP A CA 1
ATOM 730 C C . ASP A 1 90 ? -13.527 9.887 7.549 1.00 84.25 90 ASP A C 1
ATOM 732 O O . ASP A 1 90 ? -13.918 9.081 6.707 1.00 84.25 90 ASP A O 1
ATOM 736 N N . SER A 1 91 ? -13.775 11.190 7.423 1.00 85.50 91 SER A N 1
ATOM 737 C CA . SER A 1 91 ? -14.385 11.772 6.223 1.00 85.50 91 SER A CA 1
ATOM 738 C C . SER A 1 91 ? -13.403 11.936 5.059 1.00 85.50 91 SER A C 1
ATOM 740 O O . SER A 1 91 ? -13.822 12.291 3.955 1.00 85.50 91 SER A O 1
ATOM 742 N N . ASN A 1 92 ? -12.106 11.753 5.303 1.00 89.00 92 ASN A N 1
ATOM 743 C CA . ASN A 1 92 ? -11.071 11.889 4.291 1.00 89.00 92 ASN A CA 1
ATOM 744 C C . ASN A 1 92 ? -11.029 10.666 3.368 1.00 89.00 92 ASN A C 1
ATOM 746 O O . ASN A 1 92 ? -11.172 9.521 3.793 1.00 89.00 92 ASN A O 1
ATOM 750 N N . GLU A 1 93 ? -10.766 10.922 2.087 1.00 91.81 93 GLU A N 1
ATOM 751 C CA . GLU A 1 93 ? -10.393 9.884 1.129 1.00 91.81 93 GLU A CA 1
ATOM 752 C C . GLU A 1 93 ? -8.885 9.965 0.878 1.00 91.81 93 GLU A C 1
ATOM 754 O O . GLU A 1 93 ? -8.346 11.038 0.593 1.00 91.81 93 GLU A O 1
ATOM 759 N N . TYR A 1 94 ? -8.213 8.820 0.946 1.00 95.19 94 TYR A N 1
ATOM 760 C CA . TYR A 1 94 ? -6.788 8.687 0.669 1.00 95.19 94 TYR A CA 1
ATOM 761 C C . TYR A 1 94 ? -6.578 8.032 -0.692 1.00 95.19 94 TYR A C 1
ATOM 763 O O . TYR A 1 94 ? -7.384 7.214 -1.136 1.00 95.19 94 TYR A O 1
ATOM 771 N N . MET A 1 95 ? -5.494 8.393 -1.371 1.00 97.50 95 MET A N 1
ATOM 772 C CA . MET A 1 95 ? -5.089 7.749 -2.619 1.00 97.50 95 MET A CA 1
ATOM 773 C C . MET A 1 95 ? -3.806 6.983 -2.358 1.00 97.50 95 MET A C 1
ATOM 775 O O . MET A 1 95 ? -2.813 7.591 -1.970 1.00 97.50 95 MET A O 1
ATOM 779 N N . ILE A 1 96 ? -3.848 5.672 -2.574 1.00 97.00 96 ILE A N 1
ATOM 780 C CA . ILE A 1 96 ? -2.693 4.793 -2.440 1.00 97.00 96 ILE A CA 1
ATOM 781 C C . ILE A 1 96 ? -2.258 4.334 -3.826 1.00 97.00 96 ILE A C 1
ATOM 783 O O . ILE A 1 96 ? -3.083 3.914 -4.641 1.00 97.00 96 ILE A O 1
ATOM 787 N N . TYR A 1 97 ? -0.962 4.436 -4.086 1.00 97.00 97 TYR A N 1
ATOM 788 C CA . TYR A 1 97 ? -0.329 4.024 -5.332 1.00 97.00 97 TYR A CA 1
ATOM 789 C C . TYR A 1 97 ? 0.512 2.787 -5.058 1.00 97.00 97 TYR A C 1
ATOM 791 O O . TYR A 1 97 ? 1.348 2.795 -4.152 1.00 97.00 97 TYR A O 1
ATOM 799 N N . ILE A 1 98 ? 0.282 1.726 -5.827 1.00 95.44 98 ILE A N 1
ATOM 800 C CA . ILE A 1 98 ? 1.019 0.469 -5.699 1.00 95.44 98 ILE A CA 1
ATOM 801 C C . ILE A 1 98 ? 1.548 0.078 -7.069 1.00 95.44 98 ILE A C 1
ATOM 803 O O . ILE A 1 98 ? 0.775 -0.039 -8.013 1.00 95.44 98 ILE A O 1
ATOM 807 N N . ASP A 1 99 ? 2.847 -0.149 -7.172 1.00 94.50 99 ASP A N 1
ATOM 808 C CA . ASP A 1 99 ? 3.495 -0.798 -8.306 1.00 94.50 99 ASP A CA 1
ATOM 809 C C . ASP A 1 99 ? 3.490 -2.315 -8.060 1.00 94.50 99 ASP A C 1
ATOM 811 O O . ASP A 1 99 ? 4.242 -2.782 -7.202 1.00 94.50 99 ASP A O 1
ATOM 815 N N . PRO A 1 100 ? 2.639 -3.096 -8.757 1.00 91.56 100 PRO A N 1
ATOM 816 C CA . PRO A 1 100 ? 2.503 -4.523 -8.515 1.00 91.56 100 PRO A CA 1
ATOM 817 C C . PRO A 1 100 ? 3.479 -5.376 -9.335 1.00 91.56 100 PRO A C 1
ATOM 819 O O . PRO A 1 100 ? 3.337 -6.600 -9.356 1.00 91.56 100 PRO A O 1
ATOM 822 N N . TYR A 1 101 ? 4.428 -4.753 -10.039 1.00 88.88 101 TYR A N 1
ATOM 823 C CA . TYR A 1 101 ? 5.403 -5.422 -10.905 1.00 88.88 101 TYR A CA 1
ATOM 824 C C . TYR A 1 101 ? 6.847 -5.077 -10.522 1.00 88.88 101 TYR A C 1
ATOM 826 O O . TYR A 1 101 ? 7.776 -5.207 -11.324 1.00 88.88 101 TYR A O 1
ATOM 834 N N . GLY A 1 102 ? 7.033 -4.659 -9.274 1.00 84.88 102 GLY A N 1
ATOM 835 C CA . GLY A 1 102 ? 8.316 -4.372 -8.672 1.00 84.88 102 GLY A CA 1
ATOM 836 C C . GLY A 1 102 ? 9.243 -5.581 -8.597 1.00 84.88 102 GLY A C 1
ATOM 837 O O . GLY A 1 102 ? 8.840 -6.741 -8.647 1.00 84.88 102 GLY A O 1
ATOM 838 N N . SER A 1 103 ? 10.532 -5.307 -8.398 1.00 82.38 103 SER A N 1
ATOM 839 C CA . SER A 1 103 ? 11.548 -6.352 -8.190 1.00 82.38 103 SER A CA 1
ATOM 840 C C . SER A 1 103 ? 11.643 -6.849 -6.738 1.00 82.38 103 SER A C 1
ATOM 842 O O . SER A 1 103 ? 12.484 -7.695 -6.433 1.00 82.38 103 SER A O 1
ATOM 844 N N . TYR A 1 104 ? 10.829 -6.302 -5.831 1.00 80.62 104 TYR A N 1
ATOM 845 C CA . TYR A 1 104 ? 10.796 -6.622 -4.403 1.00 80.62 104 TYR A CA 1
ATOM 846 C C . TYR A 1 104 ? 9.437 -6.226 -3.795 1.00 80.62 104 TYR A C 1
ATOM 848 O O . TYR A 1 104 ? 8.665 -5.527 -4.446 1.00 80.62 104 TYR A O 1
ATOM 856 N N . ASN A 1 105 ? 9.144 -6.678 -2.571 1.00 81.06 105 ASN A N 1
ATOM 857 C CA . ASN A 1 105 ? 7.957 -6.255 -1.820 1.00 81.06 105 ASN A CA 1
ATOM 858 C C . ASN A 1 105 ? 8.360 -5.306 -0.692 1.00 81.06 105 ASN A C 1
ATOM 860 O O . ASN A 1 105 ? 9.232 -5.665 0.090 1.00 81.06 105 ASN A O 1
ATOM 864 N N . SER A 1 106 ? 7.735 -4.137 -0.592 1.00 82.56 106 SER A N 1
ATOM 865 C CA . SER A 1 106 ? 7.943 -3.200 0.514 1.00 82.56 106 SER A CA 1
ATOM 866 C C . SER A 1 106 ? 7.392 -3.756 1.827 1.00 82.56 106 SER A C 1
ATOM 868 O O . SER A 1 106 ? 6.281 -4.278 1.851 1.00 82.56 106 SER A O 1
ATOM 870 N N . VAL A 1 107 ? 8.151 -3.602 2.915 1.00 73.50 107 VAL A N 1
ATOM 871 C CA . VAL A 1 107 ? 7.726 -3.907 4.299 1.00 73.50 107 VAL A CA 1
ATOM 872 C C . VAL A 1 107 ? 6.912 -2.789 4.950 1.00 73.50 107 VAL A C 1
ATOM 874 O O . VAL A 1 107 ? 6.287 -3.020 5.982 1.00 73.50 107 VAL A O 1
ATOM 877 N N . ASP A 1 108 ? 6.950 -1.586 4.383 1.00 82.88 108 ASP A N 1
ATOM 878 C CA . ASP A 1 108 ? 6.359 -0.407 5.005 1.00 82.88 108 ASP A CA 1
ATOM 879 C C . ASP A 1 108 ? 4.917 -0.196 4.553 1.00 82.88 108 ASP A C 1
ATOM 881 O O . ASP A 1 108 ? 4.574 -0.364 3.377 1.00 82.88 108 ASP A O 1
ATOM 885 N N . ALA A 1 109 ? 4.083 0.245 5.493 1.00 88.62 109 ALA A N 1
ATOM 886 C CA . ALA A 1 109 ? 2.788 0.816 5.172 1.00 88.62 109 ALA A CA 1
ATOM 887 C C . ALA A 1 109 ? 2.968 2.174 4.465 1.00 88.62 109 ALA A C 1
ATOM 889 O O . ALA A 1 109 ? 3.911 2.910 4.775 1.00 88.62 109 ALA A O 1
ATOM 890 N N . PRO A 1 110 ? 2.040 2.559 3.573 1.00 92.69 110 PRO A N 1
ATOM 891 C CA . PRO A 1 110 ? 1.854 3.945 3.161 1.00 92.69 110 PRO A CA 1
ATOM 892 C C . PRO A 1 110 ? 1.895 4.918 4.342 1.00 92.69 110 PRO A C 1
ATOM 894 O O . PRO A 1 110 ? 1.437 4.607 5.442 1.00 92.69 110 PRO A O 1
ATOM 897 N N . GLU A 1 111 ? 2.428 6.114 4.114 1.00 91.56 111 GLU A N 1
ATOM 898 C CA . GLU A 1 111 ? 2.646 7.095 5.174 1.00 91.56 111 GLU A CA 1
ATOM 899 C C . GLU A 1 111 ? 1.351 7.397 5.948 1.00 91.56 111 GLU A C 1
ATOM 901 O O . GLU A 1 111 ? 0.310 7.725 5.378 1.00 91.56 111 GLU A O 1
ATOM 906 N N . GLY A 1 112 ? 1.414 7.281 7.276 1.00 90.19 112 GLY A N 1
ATOM 907 C CA . GLY A 1 112 ? 0.258 7.482 8.150 1.00 90.19 112 GLY A CA 1
ATOM 908 C C . GLY A 1 112 ? -0.737 6.318 8.180 1.00 90.19 112 GLY A C 1
ATOM 909 O O . GLY A 1 112 ? -1.855 6.525 8.654 1.00 90.19 112 GLY A O 1
ATOM 910 N N . PHE A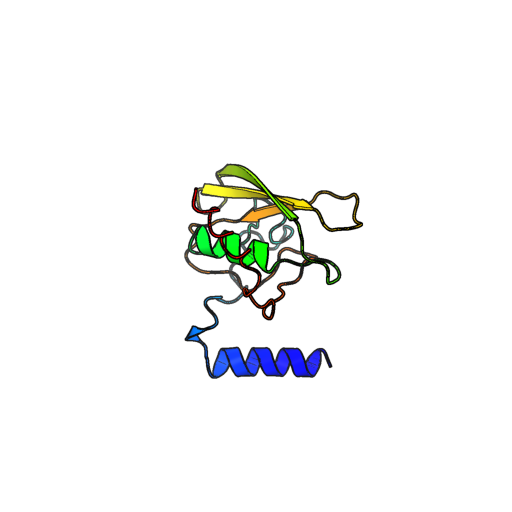 1 113 ? -0.360 5.142 7.679 1.00 92.44 113 PHE A N 1
ATOM 911 C CA . PHE A 1 113 ? -1.057 3.868 7.858 1.00 92.44 113 PHE A CA 1
ATOM 912 C C . PHE A 1 113 ? -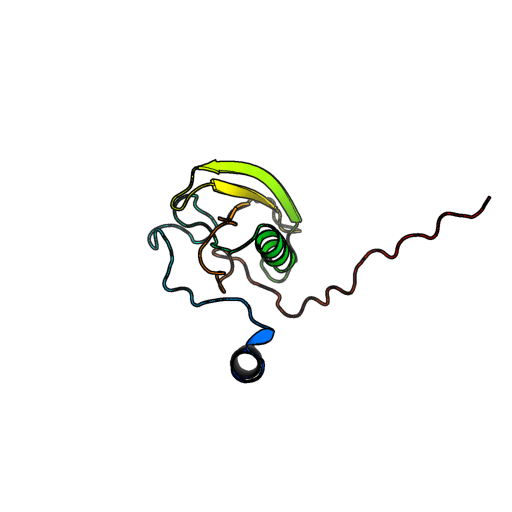0.156 2.862 8.589 1.00 92.44 113 PHE A C 1
ATOM 914 O O . PHE A 1 113 ? 1.034 3.105 8.796 1.00 92.44 113 PHE A O 1
ATOM 921 N N . GLU A 1 114 ? -0.729 1.726 8.969 1.00 89.50 114 GLU A N 1
ATOM 922 C CA . GLU A 1 114 ? -0.056 0.620 9.650 1.00 89.50 114 GLU A CA 1
ATOM 923 C C . GLU A 1 114 ? -0.443 -0.712 8.988 1.00 89.50 114 GLU A C 1
ATOM 925 O O . GLU A 1 114 ? -1.541 -0.842 8.444 1.00 89.50 114 GLU A O 1
ATOM 930 N N . LEU A 1 115 ? 0.446 -1.709 9.032 1.00 83.62 115 LEU A N 1
ATOM 931 C CA . LEU A 1 115 ? 0.141 -3.076 8.598 1.00 83.62 115 LEU A CA 1
ATOM 932 C C . LEU A 1 115 ? -0.242 -3.926 9.812 1.00 83.62 115 LEU A C 1
ATOM 934 O O . LEU A 1 115 ? 0.573 -4.120 10.716 1.00 83.62 115 LEU A O 1
ATOM 938 N N . ASP A 1 116 ? -1.455 -4.470 9.809 1.00 82.38 116 ASP A N 1
ATOM 939 C CA . ASP A 1 116 ? -1.884 -5.487 10.765 1.00 82.38 116 ASP A CA 1
ATOM 940 C C . ASP A 1 116 ? -1.487 -6.882 10.267 1.00 82.38 116 ASP A C 1
ATOM 942 O O . ASP A 1 116 ? -2.220 -7.558 9.545 1.00 82.38 116 ASP A O 1
ATOM 946 N N . LEU A 1 117 ? -0.282 -7.297 10.656 1.00 67.56 117 LEU A N 1
ATOM 947 C CA . LEU A 1 117 ? 0.310 -8.590 10.297 1.00 67.56 117 LEU A CA 1
ATOM 948 C C . LEU A 1 117 ? -0.338 -9.783 11.021 1.00 67.56 117 LEU A C 1
ATOM 950 O O . LEU A 1 117 ? 0.028 -10.924 10.745 1.00 67.56 117 LEU A O 1
ATOM 954 N N . PHE A 1 118 ? -1.245 -9.529 11.969 1.00 59.22 118 PHE A N 1
ATOM 955 C CA . PHE A 1 118 ? -1.901 -10.550 12.790 1.00 59.22 118 PHE A CA 1
ATOM 956 C C . PHE A 1 118 ? -3.387 -10.686 12.481 1.00 59.22 118 PHE A C 1
ATOM 958 O O . PHE A 1 118 ? -4.094 -11.388 13.203 1.00 59.22 118 PHE A O 1
ATOM 965 N N . ARG A 1 119 ? -3.874 -10.019 11.432 1.00 56.84 119 ARG A N 1
ATOM 966 C CA . ARG A 1 119 ? -5.241 -10.211 10.978 1.00 56.84 119 ARG A CA 1
ATOM 967 C C . ARG A 1 119 ? -5.381 -11.649 10.483 1.00 56.84 119 ARG A C 1
ATOM 969 O O . ARG A 1 119 ? -4.911 -11.982 9.397 1.00 56.84 119 ARG A O 1
ATOM 976 N N . ASP A 1 120 ? -6.003 -12.491 11.305 1.00 48.12 120 ASP A N 1
ATOM 977 C CA . ASP A 1 120 ? -6.391 -13.841 10.918 1.00 48.12 120 ASP A CA 1
ATOM 978 C C . ASP A 1 120 ? -7.249 -13.722 9.650 1.00 48.12 120 ASP A C 1
ATOM 980 O O . ASP A 1 120 ? -8.307 -13.090 9.647 1.00 48.12 120 ASP A O 1
ATOM 984 N N . PHE A 1 121 ? -6.786 -14.310 8.547 1.00 49.19 121 PHE A N 1
ATOM 985 C CA . PHE A 1 121 ? -7.524 -14.372 7.279 1.00 49.19 121 PHE A CA 1
ATOM 986 C C . PHE A 1 121 ? -8.730 -15.335 7.351 1.00 49.19 121 PHE A C 1
ATOM 988 O O . PHE A 1 121 ? -9.270 -15.726 6.321 1.00 49.19 121 PHE A O 1
ATOM 995 N N . ASP A 1 122 ? -9.162 -15.709 8.559 1.00 42.94 122 ASP A N 1
ATOM 996 C CA . ASP A 1 122 ? -10.194 -16.715 8.822 1.00 42.94 122 ASP A CA 1
ATOM 997 C C . ASP A 1 122 ? -11.632 -16.200 8.622 1.00 42.94 122 ASP A C 1
ATOM 999 O O . ASP A 1 122 ? -12.576 -16.985 8.684 1.00 42.94 122 ASP A O 1
ATOM 1003 N N . ASP A 1 123 ? -11.820 -14.918 8.296 1.00 44.00 123 ASP A N 1
ATOM 1004 C CA . ASP A 1 123 ? -13.105 -14.385 7.827 1.00 44.00 123 ASP A CA 1
ATOM 1005 C C . ASP A 1 123 ? -13.237 -14.518 6.294 1.00 44.00 123 ASP A C 1
ATOM 1007 O O . ASP A 1 123 ? -13.520 -13.549 5.582 1.00 44.00 123 ASP A O 1
ATOM 1011 N N . GLU A 1 124 ? -13.064 -15.726 5.748 1.00 40.41 124 GLU A N 1
ATOM 1012 C CA . GLU A 1 124 ? -13.779 -16.042 4.508 1.00 40.41 124 GLU A CA 1
ATOM 1013 C C . GLU A 1 124 ? -15.273 -16.124 4.862 1.00 40.41 124 GLU A C 1
ATOM 1015 O O . GLU A 1 124 ? -15.645 -16.915 5.736 1.00 40.41 124 GLU A O 1
ATOM 1020 N N . PRO A 1 125 ? -16.175 -15.356 4.218 1.00 40.88 12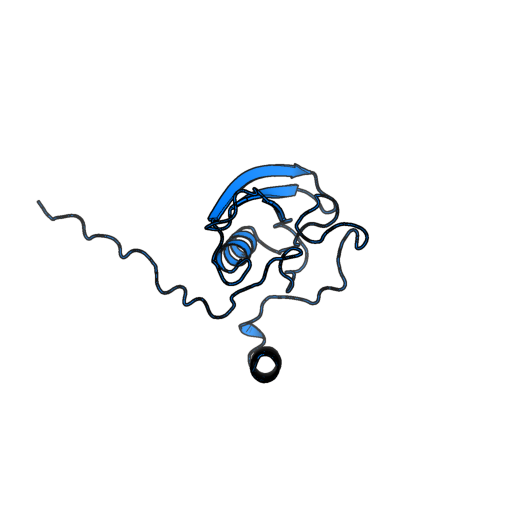5 PRO A N 1
ATOM 1021 C CA . PRO A 1 125 ? -17.590 -15.668 4.308 1.00 40.88 125 PRO A CA 1
ATOM 1022 C C . PRO A 1 125 ? -17.755 -17.068 3.720 1.00 40.88 125 PRO A C 1
ATOM 1024 O O . PRO A 1 125 ? -17.605 -17.260 2.511 1.00 40.88 125 PRO A O 1
ATOM 1027 N N . GLY A 1 126 ? -18.001 -18.048 4.593 1.00 37.62 126 GLY A N 1
ATOM 1028 C CA . GLY A 1 126 ? -18.280 -19.417 4.196 1.00 37.62 126 GLY A CA 1
ATOM 1029 C C . GLY A 1 126 ? -19.287 -19.399 3.056 1.00 37.62 126 GLY A C 1
ATOM 1030 O O . GLY A 1 126 ? -20.297 -18.700 3.128 1.00 37.62 126 GLY A O 1
ATOM 1031 N N . TYR A 1 127 ? -18.970 -20.111 1.976 1.00 40.69 127 TYR A N 1
ATOM 1032 C CA . TYR A 1 127 ? -19.918 -20.366 0.906 1.00 40.69 127 TYR A CA 1
ATOM 1033 C C . TYR A 1 127 ? -21.218 -20.857 1.547 1.00 40.69 127 TYR A C 1
ATOM 1035 O O . TYR A 1 127 ? -21.255 -21.973 2.062 1.00 40.69 127 TYR A O 1
ATOM 1043 N N . ASP A 1 128 ? -22.261 -20.022 1.531 1.00 45.19 128 ASP A N 1
ATOM 1044 C CA . ASP A 1 128 ? -23.619 -20.468 1.806 1.00 45.19 128 ASP A CA 1
ATOM 1045 C C . ASP A 1 128 ? -23.879 -21.626 0.841 1.00 45.19 128 ASP A C 1
ATOM 1047 O O . ASP A 1 128 ? -23.931 -21.450 -0.385 1.00 45.19 128 ASP A O 1
ATOM 1051 N N . GLU A 1 129 ? -23.960 -22.835 1.395 1.00 43.72 129 GLU A N 1
ATOM 1052 C CA . GLU A 1 129 ? -24.434 -24.002 0.675 1.00 43.72 129 GLU A CA 1
ATOM 1053 C C . GLU A 1 129 ? -25.774 -23.609 0.053 1.00 43.72 129 GLU A C 1
ATOM 1055 O O . GLU A 1 129 ? -26.714 -23.204 0.744 1.00 43.72 129 GLU A O 1
ATOM 1060 N N . LYS A 1 130 ? -25.841 -23.647 -1.283 1.00 46.84 130 LYS A N 1
ATOM 1061 C CA . LYS A 1 130 ? -27.093 -23.408 -2.000 1.00 46.84 130 LYS A CA 1
ATOM 1062 C C . LYS A 1 130 ? -28.167 -24.299 -1.370 1.00 46.84 130 LYS A C 1
ATOM 1064 O O . LYS A 1 130 ? -27.893 -25.485 -1.191 1.00 46.84 130 LYS A O 1
ATOM 1069 N N . PRO A 1 131 ? -29.374 -23.783 -1.084 1.00 48.88 131 PRO A N 1
ATOM 1070 C CA . PRO A 1 131 ? -30.454 -24.654 -0.667 1.00 48.88 131 PRO A CA 1
ATOM 1071 C C . PRO A 1 131 ? -30.709 -25.639 -1.809 1.00 48.88 131 PRO A C 1
ATOM 1073 O O . PRO A 1 131 ? -30.996 -25.230 -2.936 1.00 48.88 131 PRO A O 1
ATOM 1076 N N . GLU A 1 132 ? -30.512 -26.924 -1.526 1.00 53.66 132 GLU A N 1
ATOM 1077 C CA . GLU A 1 132 ? -30.929 -27.999 -2.416 1.00 53.66 132 GLU A CA 1
ATOM 1078 C C . GLU A 1 132 ? -32.457 -27.913 -2.567 1.00 53.66 132 GLU A C 1
ATOM 1080 O O . GLU A 1 132 ? -33.184 -27.905 -1.570 1.00 53.66 132 GLU A O 1
ATOM 1085 N N . GLU A 1 133 ? -32.924 -27.770 -3.812 1.00 60.59 133 GLU A N 1
ATOM 1086 C CA . GLU A 1 133 ? -34.342 -27.881 -4.193 1.00 60.59 133 GLU A CA 1
ATOM 1087 C C . GLU A 1 133 ? -34.796 -29.345 -4.265 1.00 60.59 133 GLU A C 1
ATOM 1089 O O . GLU A 1 133 ? -34.021 -30.190 -4.776 1.00 60.59 133 GLU A O 1
#

Organism: NCBI:txid1944646

pLDDT: mean 76.57, std 19.54, range [37.62, 97.94]